Protein AF-A0A101V5Q7-F1 (afdb_monomer_lite)

Radius of gyration: 19.57 Å; chains: 1; bounding box: 33×31×61 Å

Foldseek 3Di:
DDWDWAADDDDPVLVVQCVVCVVVVPCVRPSNVVVVVVRVVVLVVVVVVQVVQQWDWDDDPDPVSPSITITPDHHPVVVVVVVVVVVVVVVVPD

Organism: NCBI:txid909626

Sequence (94 aa):
MGGVYVDWQPAPVLRVAVIRATWRQDPQDPAMRHGGAVRDAMMRAIRDILMAGGFEMGESPNDLAAGALYVVRPPEEWLLERLDLDSLRAAGAR

Structure (mmCIF, N/CA/C/O backbone):
data_AF-A0A101V5Q7-F1
#
_entry.id   AF-A0A101V5Q7-F1
#
loop_
_atom_site.group_PDB
_atom_site.id
_atom_site.type_symbol
_atom_site.label_atom_id
_atom_site.label_alt_id
_atom_site.label_comp_id
_atom_site.label_asym_id
_atom_site.label_entity_id
_atom_site.label_seq_id
_atom_site.pdbx_PDB_ins_code
_atom_site.Cartn_x
_atom_site.Cartn_y
_atom_site.Cartn_z
_atom_site.occupancy
_atom_site.B_iso_or_equiv
_atom_site.auth_seq_id
_atom_site.auth_comp_id
_atom_site.auth_asym_id
_atom_site.auth_atom_id
_atom_site.pdbx_PDB_model_num
ATOM 1 N N . MET A 1 1 ? 18.205 10.340 -6.161 1.00 50.28 1 MET A N 1
ATOM 2 C CA . MET A 1 1 ? 17.411 9.112 -6.370 1.00 50.28 1 MET A CA 1
ATOM 3 C C . MET A 1 1 ? 15.957 9.467 -6.122 1.00 50.28 1 MET A C 1
ATOM 5 O O . MET A 1 1 ? 15.671 10.015 -5.068 1.00 50.28 1 MET A O 1
ATOM 9 N N . GLY A 1 2 ? 15.090 9.291 -7.119 1.00 69.19 2 GLY A N 1
ATOM 10 C CA . GLY A 1 2 ? 13.647 9.510 -6.988 1.00 69.19 2 GLY A CA 1
ATOM 11 C C . GLY A 1 2 ? 12.941 8.160 -6.940 1.00 69.19 2 GLY A C 1
ATOM 12 O O . GLY A 1 2 ? 13.383 7.233 -7.609 1.00 69.19 2 GLY A O 1
ATOM 13 N N . GLY A 1 3 ? 11.881 8.055 -6.149 1.00 72.06 3 GLY A N 1
ATOM 14 C CA . GLY A 1 3 ? 11.063 6.852 -6.038 1.00 72.06 3 GLY A CA 1
ATOM 15 C C . GLY A 1 3 ? 9.640 7.220 -5.643 1.00 72.06 3 GLY A C 1
ATOM 16 O O . GLY A 1 3 ? 9.370 8.367 -5.269 1.00 72.06 3 GLY A O 1
ATOM 17 N N . VAL A 1 4 ? 8.727 6.262 -5.769 1.00 80.75 4 VAL A N 1
ATOM 18 C CA . VAL A 1 4 ? 7.302 6.465 -5.476 1.00 80.75 4 VAL A CA 1
ATOM 19 C C . VAL A 1 4 ? 6.923 5.650 -4.251 1.00 80.75 4 VAL A C 1
ATOM 21 O O . VAL A 1 4 ? 7.260 4.471 -4.146 1.00 80.75 4 VAL A O 1
ATOM 24 N N . TYR A 1 5 ? 6.200 6.295 -3.340 1.00 81.44 5 TYR A N 1
ATOM 25 C CA . TYR A 1 5 ? 5.602 5.645 -2.185 1.00 81.44 5 TYR A CA 1
ATOM 26 C C . TYR A 1 5 ? 4.159 5.286 -2.502 1.00 81.44 5 TYR A C 1
ATOM 28 O O . TYR A 1 5 ? 3.386 6.142 -2.937 1.00 81.44 5 TYR A O 1
ATOM 36 N N . VAL A 1 6 ? 3.801 4.029 -2.267 1.00 80.31 6 VAL A N 1
ATOM 37 C CA . VAL A 1 6 ? 2.422 3.556 -2.379 1.00 80.31 6 VAL A CA 1
ATOM 38 C C . VAL A 1 6 ? 1.930 3.208 -0.987 1.00 80.31 6 VAL A C 1
ATOM 40 O O . VAL A 1 6 ? 2.561 2.428 -0.270 1.00 80.31 6 VAL A O 1
ATOM 43 N N . ASP A 1 7 ? 0.796 3.790 -0.616 1.00 82.44 7 ASP A N 1
ATOM 44 C CA . ASP A 1 7 ? 0.135 3.539 0.656 1.00 82.44 7 ASP A CA 1
ATOM 45 C C . ASP A 1 7 ? -1.346 3.228 0.436 1.00 82.44 7 ASP A C 1
ATOM 47 O O . ASP A 1 7 ? -1.981 3.733 -0.494 1.00 82.44 7 ASP A O 1
ATOM 51 N N . TRP A 1 8 ? -1.887 2.381 1.304 1.00 83.06 8 TRP A N 1
ATOM 52 C CA . TRP A 1 8 ? -3.299 2.034 1.327 1.00 83.06 8 TRP A CA 1
ATOM 53 C C . TRP A 1 8 ? -3.944 2.609 2.581 1.00 83.06 8 TRP A C 1
ATOM 55 O O . TRP A 1 8 ? -3.492 2.382 3.702 1.00 83.06 8 TRP A O 1
ATOM 65 N N . GLN A 1 9 ? -5.049 3.326 2.390 1.00 82.56 9 GLN A N 1
ATOM 66 C CA . GLN A 1 9 ? -5.786 3.952 3.478 1.00 82.56 9 GLN A CA 1
ATOM 67 C C . GLN A 1 9 ? -7.180 3.324 3.603 1.00 82.56 9 GLN A C 1
ATOM 69 O O . GLN A 1 9 ? -7.925 3.284 2.618 1.00 82.56 9 GLN A O 1
ATOM 74 N N . PRO A 1 10 ? -7.575 2.853 4.801 1.00 82.88 10 PRO A N 1
ATOM 75 C CA . PRO A 1 10 ? -8.927 2.368 5.028 1.00 82.88 10 PRO A CA 1
ATOM 76 C C . PRO A 1 10 ? -9.941 3.516 4.948 1.00 82.88 10 PRO A C 1
ATOM 78 O O . PRO A 1 10 ? -9.609 4.690 5.132 1.00 82.88 10 PRO A O 1
ATOM 81 N N . ALA A 1 11 ? -11.215 3.169 4.747 1.00 86.50 11 ALA A N 1
ATOM 82 C CA . ALA A 1 11 ? -12.302 4.143 4.762 1.00 86.50 11 ALA A CA 1
ATOM 83 C C . ALA A 1 11 ? -12.297 4.980 6.064 1.00 86.50 11 ALA A C 1
ATOM 85 O O . ALA A 1 11 ? -12.026 4.432 7.142 1.00 86.50 11 ALA A O 1
ATOM 86 N N . PRO A 1 12 ? -12.665 6.280 6.018 1.00 86.75 12 PRO A N 1
ATOM 87 C CA . PRO A 1 12 ? -12.576 7.172 7.178 1.00 86.75 12 PRO A CA 1
ATOM 88 C C . PRO A 1 12 ? -13.268 6.640 8.438 1.00 86.75 12 PRO A C 1
ATOM 90 O O . PRO A 1 12 ? -12.747 6.795 9.540 1.00 86.75 12 PRO A O 1
ATOM 93 N N . VAL A 1 13 ? -14.410 5.965 8.280 1.00 86.44 13 VAL A N 1
ATOM 94 C CA . VAL A 1 13 ? -15.176 5.381 9.393 1.00 86.44 13 VAL A CA 1
ATOM 95 C C . VAL A 1 13 ? -14.401 4.289 10.137 1.00 86.44 13 VAL A C 1
ATOM 97 O O . VAL A 1 13 ? -14.424 4.252 11.366 1.00 86.44 13 VAL A O 1
ATOM 100 N N . LEU A 1 14 ? -13.650 3.453 9.415 1.00 83.94 14 LEU A N 1
ATOM 101 C CA . LEU A 1 14 ? -12.808 2.409 10.003 1.00 83.94 14 LEU A CA 1
ATOM 102 C C . LEU A 1 14 ? -11.598 3.026 10.702 1.00 83.94 14 LEU A C 1
ATOM 104 O O . LEU A 1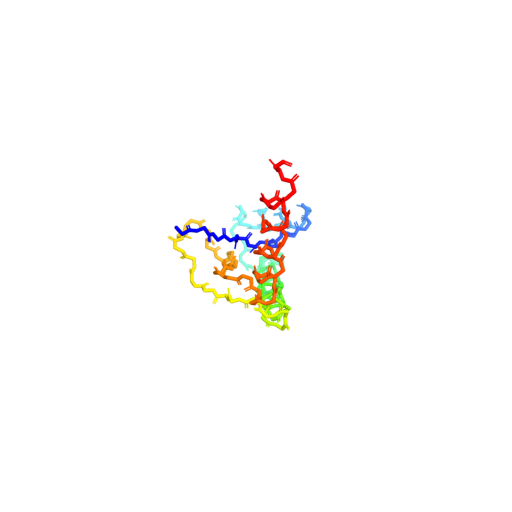 14 ? -11.243 2.619 11.807 1.00 83.94 14 LEU A O 1
ATOM 108 N N . ARG A 1 15 ? -11.014 4.072 10.107 1.00 85.56 15 ARG A N 1
ATOM 109 C CA . ARG A 1 15 ? -9.915 4.820 10.727 1.00 85.56 15 ARG A CA 1
ATOM 110 C C . ARG A 1 15 ? -10.344 5.449 12.054 1.00 85.56 15 ARG A C 1
ATOM 112 O O . ARG A 1 15 ? -9.620 5.357 13.039 1.00 85.56 15 ARG A O 1
ATOM 119 N N . VAL A 1 16 ? -11.538 6.041 12.106 1.00 89.00 16 VAL A N 1
ATOM 120 C CA . VAL A 1 16 ? -12.106 6.601 13.344 1.00 89.00 16 VAL A CA 1
ATOM 121 C C . VAL A 1 16 ? -12.343 5.516 14.397 1.00 89.00 16 VAL A C 1
ATOM 123 O O . VAL A 1 16 ? -12.087 5.769 15.573 1.00 89.00 16 VAL A O 1
ATOM 126 N N . ALA A 1 17 ? -12.791 4.319 14.006 1.00 87.12 17 ALA A N 1
ATOM 127 C CA . ALA A 1 17 ? -12.974 3.203 14.934 1.00 87.12 17 ALA A CA 1
ATOM 128 C C . ALA A 1 17 ? -11.645 2.769 15.581 1.00 87.12 17 ALA A C 1
ATOM 130 O O . ALA A 1 17 ? -11.559 2.717 16.807 1.00 87.12 17 ALA A O 1
ATOM 131 N N . VAL A 1 18 ? -10.589 2.580 14.781 1.00 86.00 18 VAL A N 1
ATOM 132 C CA . VAL A 1 18 ? -9.237 2.248 15.277 1.00 86.00 18 VAL A CA 1
ATOM 133 C C . VAL A 1 18 ? -8.695 3.336 16.203 1.00 86.00 18 VAL A C 1
ATOM 135 O O . VAL A 1 18 ? -8.164 3.035 17.273 1.00 86.00 18 VAL A O 1
ATOM 138 N N . ILE A 1 19 ? -8.863 4.608 15.819 1.00 88.38 19 ILE A N 1
ATOM 139 C CA . ILE A 1 19 ? -8.464 5.746 16.651 1.00 88.38 19 ILE A CA 1
ATOM 140 C C . ILE A 1 19 ? -9.187 5.656 17.997 1.00 88.38 19 ILE A C 1
ATOM 142 O O . ILE A 1 19 ? -8.532 5.613 19.033 1.00 88.38 19 ILE A O 1
ATOM 146 N N . ARG A 1 20 ? -10.520 5.558 18.010 1.00 90.25 20 ARG A N 1
ATOM 147 C CA . ARG A 1 20 ? -11.306 5.487 19.254 1.00 90.25 20 ARG A CA 1
ATOM 148 C C . ARG A 1 20 ? -10.881 4.330 20.158 1.00 90.25 20 ARG A C 1
ATOM 150 O O . ARG A 1 20 ? -10.768 4.542 21.361 1.00 90.25 20 ARG A O 1
ATOM 157 N N . ALA A 1 21 ? -10.628 3.154 19.594 1.00 88.06 21 ALA A N 1
ATOM 158 C CA . ALA A 1 21 ? -10.125 2.002 20.337 1.00 88.06 21 ALA A CA 1
ATOM 159 C C . ALA A 1 21 ? -8.750 2.275 20.970 1.00 88.06 21 ALA A C 1
ATOM 161 O O . ALA A 1 21 ? -8.537 2.003 22.151 1.00 88.06 21 ALA A O 1
ATOM 162 N N . THR A 1 22 ? -7.857 2.929 20.221 1.00 87.19 22 THR A N 1
ATOM 163 C CA . THR A 1 22 ? -6.535 3.351 20.708 1.00 87.19 22 THR A CA 1
ATOM 164 C C . THR A 1 22 ? -6.653 4.343 21.868 1.00 87.19 22 THR A C 1
ATOM 166 O O . THR A 1 22 ? -6.000 4.167 22.893 1.00 87.19 22 THR A O 1
ATOM 169 N N . TRP A 1 23 ? -7.526 5.353 21.753 1.00 92.19 23 TRP A N 1
ATOM 170 C CA . TRP A 1 23 ? -7.788 6.317 22.835 1.00 92.19 23 TRP A CA 1
ATOM 171 C C . TRP A 1 23 ? -8.349 5.653 24.096 1.00 92.19 23 TRP A C 1
ATOM 173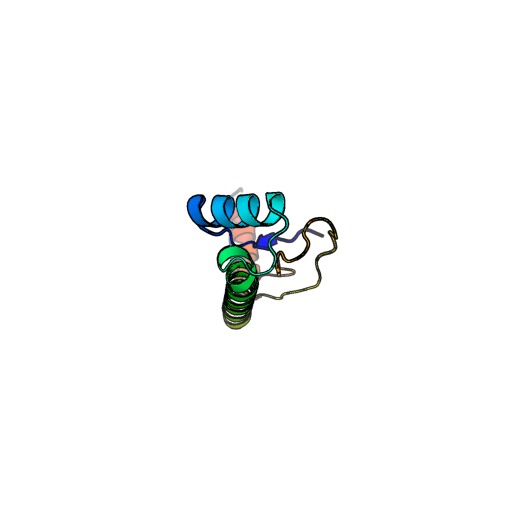 O O . TRP A 1 23 ? -8.078 6.111 25.201 1.00 92.19 23 TRP A O 1
ATOM 183 N N . ARG A 1 24 ? -9.125 4.577 23.937 1.00 92.12 24 ARG A N 1
ATOM 184 C CA . ARG A 1 24 ? -9.670 3.782 25.047 1.00 92.12 24 ARG A CA 1
ATOM 185 C C . ARG A 1 24 ? -8.672 2.783 25.628 1.00 92.12 24 ARG A C 1
ATOM 187 O O . ARG A 1 24 ? -9.001 2.148 26.623 1.00 92.12 24 ARG A O 1
ATOM 194 N N . GLN A 1 25 ? -7.488 2.651 25.025 1.00 88.50 25 GLN A N 1
ATOM 195 C CA . GLN A 1 25 ? -6.483 1.649 25.377 1.00 88.50 25 GLN A CA 1
ATOM 196 C C . GLN A 1 25 ? -7.064 0.228 25.425 1.00 88.50 25 GLN A C 1
ATOM 198 O O . GLN A 1 25 ? -6.687 -0.567 26.283 1.00 88.50 25 GLN A O 1
ATOM 203 N N . ASP A 1 26 ? -7.983 -0.088 24.507 1.00 88.19 26 ASP A N 1
ATOM 204 C CA . ASP A 1 26 ? -8.609 -1.407 24.416 1.00 88.19 26 ASP A CA 1
ATOM 205 C C . ASP A 1 26 ? -7.998 -2.214 23.257 1.00 88.19 26 ASP A C 1
ATOM 207 O O . ASP A 1 26 ? -8.484 -2.148 22.124 1.00 88.19 26 ASP A O 1
ATOM 211 N N . PRO A 1 27 ? -6.924 -2.988 23.501 1.00 80.19 27 PRO A N 1
ATOM 212 C CA . PRO A 1 27 ? -6.264 -3.771 22.461 1.00 80.19 27 PRO A CA 1
ATOM 213 C C . PRO A 1 27 ? -7.117 -4.944 21.954 1.00 80.19 27 PRO A C 1
ATOM 215 O O . PRO A 1 27 ? -6.744 -5.568 20.959 1.00 80.19 27 PRO A O 1
ATOM 218 N N . GLN A 1 28 ? -8.220 -5.278 22.635 1.00 86.19 28 GLN A N 1
ATOM 219 C CA . GLN A 1 28 ? -9.138 -6.335 22.209 1.00 86.19 28 GLN A CA 1
ATOM 220 C C . GLN A 1 28 ? -10.243 -5.814 21.285 1.00 86.19 28 GLN A C 1
ATOM 222 O O . GLN A 1 28 ? -11.007 -6.624 20.752 1.00 86.19 28 GLN A O 1
ATOM 227 N N . ASP A 1 29 ? -10.311 -4.499 21.045 1.00 87.50 29 ASP A N 1
ATOM 228 C CA . ASP A 1 29 ? -11.270 -3.926 20.109 1.00 87.50 29 ASP A CA 1
ATOM 229 C C . ASP A 1 29 ? -11.093 -4.571 18.715 1.00 87.50 29 ASP A C 1
ATOM 231 O O . ASP A 1 29 ? -9.981 -4.584 18.160 1.00 87.50 29 ASP A O 1
ATOM 235 N N . PRO A 1 30 ? -12.170 -5.111 18.113 1.00 84.69 30 PRO A N 1
ATOM 236 C CA . PRO A 1 30 ? -12.109 -5.739 16.798 1.00 84.69 30 PRO A CA 1
ATOM 237 C C . PRO A 1 30 ? -11.505 -4.831 15.723 1.00 84.69 30 PRO A C 1
ATOM 239 O O . PRO A 1 30 ? -10.818 -5.324 14.827 1.00 84.69 30 PRO A O 1
ATOM 242 N N . ALA A 1 31 ? -11.703 -3.512 15.809 1.00 85.12 31 ALA A N 1
ATOM 243 C CA . ALA A 1 31 ? -11.109 -2.562 14.877 1.00 85.12 31 ALA A CA 1
ATOM 244 C C . ALA A 1 31 ? -9.576 -2.558 14.972 1.00 85.12 31 ALA A C 1
ATOM 246 O O . ALA A 1 31 ? -8.914 -2.515 13.936 1.00 85.12 31 ALA A O 1
ATOM 247 N N . MET A 1 32 ? -9.001 -2.666 16.177 1.00 80.50 32 MET A N 1
ATOM 248 C CA . MET A 1 32 ? -7.546 -2.771 16.352 1.00 80.50 32 MET A CA 1
ATOM 249 C C . MET A 1 32 ? -7.015 -4.114 15.852 1.00 80.50 32 MET A C 1
ATOM 251 O O . MET A 1 32 ? -6.065 -4.146 15.067 1.00 80.50 32 MET A O 1
ATOM 255 N N . ARG A 1 33 ? -7.656 -5.220 16.250 1.00 80.00 33 ARG A N 1
ATOM 256 C CA . ARG A 1 33 ? -7.213 -6.572 15.877 1.00 80.00 33 ARG A CA 1
ATOM 257 C C . ARG A 1 33 ? -7.306 -6.825 14.371 1.00 80.00 33 ARG A C 1
ATOM 259 O O . ARG A 1 33 ? -6.376 -7.368 13.777 1.00 80.00 33 ARG A O 1
ATOM 266 N N . HIS A 1 34 ? -8.418 -6.449 13.747 1.00 83.38 34 HIS A N 1
ATOM 267 C CA . HIS A 1 34 ? -8.622 -6.662 12.314 1.00 83.38 34 HIS A CA 1
ATOM 268 C C . HIS A 1 34 ? -7.950 -5.583 11.464 1.00 83.38 34 HIS A C 1
ATOM 270 O O . HIS A 1 34 ? -7.490 -5.892 10.369 1.00 83.38 34 HIS A O 1
ATOM 276 N N . GLY A 1 35 ? -7.835 -4.348 11.961 1.00 82.06 35 GLY A N 1
ATOM 277 C CA . GLY A 1 35 ? -7.229 -3.241 11.219 1.00 82.06 35 GLY A CA 1
ATOM 278 C C . GLY A 1 35 ? -5.782 -3.516 10.810 1.00 82.06 35 GLY A C 1
ATOM 279 O O . GLY A 1 35 ? -5.432 -3.310 9.649 1.00 82.06 35 GLY A O 1
ATOM 280 N N . GLY A 1 36 ? -4.967 -4.048 11.729 1.00 80.19 36 GLY A N 1
ATOM 281 C CA . GLY A 1 36 ? -3.586 -4.445 11.429 1.00 80.19 36 GLY A CA 1
ATOM 282 C C . GLY A 1 36 ? -3.512 -5.561 10.385 1.00 80.19 36 GLY A C 1
ATOM 283 O O . GLY A 1 36 ? -2.853 -5.407 9.362 1.00 80.19 36 GLY A O 1
ATOM 284 N N . ALA A 1 37 ? -4.268 -6.644 10.592 1.00 84.75 37 ALA A N 1
ATOM 285 C CA . ALA A 1 37 ? -4.272 -7.786 9.679 1.00 84.75 37 ALA A CA 1
ATOM 286 C C . ALA A 1 37 ? -4.752 -7.422 8.261 1.00 84.75 37 ALA A C 1
ATOM 288 O O . ALA A 1 37 ? -4.186 -7.895 7.276 1.00 84.75 37 ALA A O 1
ATOM 289 N N . VAL A 1 38 ? -5.774 -6.566 8.147 1.00 87.06 38 VAL A N 1
ATOM 290 C CA . VAL A 1 38 ? -6.280 -6.088 6.851 1.00 87.06 38 VAL A CA 1
ATOM 291 C C . VAL A 1 38 ? -5.244 -5.210 6.161 1.00 87.06 38 VAL A C 1
ATOM 293 O O . VAL A 1 38 ? -4.985 -5.416 4.977 1.00 87.06 38 VAL A O 1
ATOM 296 N N . ARG A 1 39 ? -4.623 -4.266 6.882 1.00 85.31 39 ARG A N 1
ATOM 297 C CA . ARG A 1 39 ? -3.548 -3.436 6.324 1.00 85.31 39 ARG A CA 1
ATOM 298 C C . ARG A 1 39 ? -2.429 -4.313 5.774 1.00 85.31 39 ARG A C 1
ATOM 300 O O . ARG A 1 39 ? -2.048 -4.147 4.621 1.00 85.31 39 ARG A O 1
ATOM 307 N N . ASP A 1 40 ? -1.952 -5.273 6.559 1.00 86.19 40 ASP A N 1
ATOM 308 C CA . ASP A 1 40 ? -0.864 -6.159 6.148 1.00 86.19 40 ASP A CA 1
ATOM 309 C C . ASP A 1 40 ? -1.228 -6.982 4.909 1.00 86.19 40 ASP A C 1
ATOM 311 O O . ASP A 1 40 ? -0.408 -7.121 4.001 1.00 86.19 40 ASP A O 1
ATOM 315 N N . ALA A 1 41 ? -2.456 -7.505 4.841 1.00 90.75 41 ALA A N 1
ATOM 316 C CA . ALA A 1 41 ? -2.939 -8.235 3.673 1.00 90.75 41 ALA A CA 1
ATOM 317 C C . ALA A 1 41 ? -3.006 -7.341 2.423 1.00 90.75 41 ALA A C 1
ATOM 319 O O . ALA A 1 41 ? -2.549 -7.745 1.355 1.00 90.75 41 ALA A O 1
ATOM 320 N N . MET A 1 42 ? -3.511 -6.111 2.562 1.00 91.12 42 MET A N 1
ATOM 321 C CA . MET A 1 42 ? -3.597 -5.150 1.459 1.00 91.12 42 MET A CA 1
ATOM 322 C C . MET A 1 42 ? -2.217 -4.734 0.953 1.00 91.12 42 MET A C 1
ATOM 324 O O . MET A 1 42 ? -1.982 -4.755 -0.253 1.00 91.12 42 MET A O 1
ATOM 328 N N . MET A 1 43 ? -1.278 -4.413 1.848 1.00 90.81 43 MET A N 1
ATOM 329 C CA . MET A 1 43 ? 0.078 -4.035 1.439 1.00 90.81 43 MET A CA 1
ATOM 330 C C . MET A 1 43 ? 0.814 -5.200 0.760 1.00 90.81 43 MET A C 1
ATOM 332 O O . MET A 1 43 ? 1.555 -4.975 -0.195 1.00 90.81 43 MET A O 1
ATOM 336 N N . ARG A 1 44 ? 0.592 -6.450 1.194 1.00 91.94 44 ARG A N 1
ATOM 337 C CA . ARG A 1 44 ? 1.120 -7.637 0.493 1.00 91.94 44 ARG A CA 1
ATOM 338 C C . ARG A 1 44 ? 0.525 -7.771 -0.905 1.00 91.94 44 ARG A C 1
ATOM 340 O O . ARG A 1 44 ? 1.280 -7.866 -1.862 1.00 91.94 44 ARG A O 1
ATOM 347 N N . ALA A 1 45 ? -0.797 -7.676 -1.035 1.00 94.12 45 ALA A N 1
ATOM 348 C CA . ALA A 1 45 ? -1.460 -7.762 -2.334 1.00 94.12 45 ALA A CA 1
ATOM 349 C C . ALA A 1 45 ? -0.978 -6.672 -3.307 1.00 94.12 45 ALA A C 1
ATOM 351 O O . ALA A 1 45 ? -0.693 -6.963 -4.465 1.00 94.12 45 ALA A O 1
ATOM 352 N N . ILE A 1 46 ? -0.829 -5.426 -2.840 1.00 93.38 46 ILE A N 1
ATOM 353 C CA . ILE A 1 46 ? -0.300 -4.326 -3.662 1.00 93.38 46 ILE A CA 1
ATOM 354 C C . ILE A 1 46 ? 1.133 -4.626 -4.109 1.00 93.38 46 ILE A C 1
ATOM 356 O O . ILE A 1 46 ? 1.449 -4.442 -5.283 1.00 93.38 46 ILE A O 1
ATOM 360 N N . ARG A 1 47 ? 1.994 -5.107 -3.203 1.00 93.81 47 ARG A N 1
ATOM 361 C CA . ARG A 1 47 ? 3.364 -5.511 -3.549 1.00 93.81 47 ARG A CA 1
ATOM 362 C C . ARG A 1 47 ? 3.364 -6.586 -4.633 1.00 93.81 47 ARG A C 1
ATOM 364 O O . ARG A 1 47 ? 4.084 -6.429 -5.613 1.00 93.81 47 ARG A O 1
ATOM 371 N N . ASP A 1 48 ? 2.563 -7.633 -4.469 1.00 95.31 48 ASP A N 1
ATOM 372 C CA . ASP A 1 48 ? 2.516 -8.756 -5.407 1.00 95.31 48 ASP A CA 1
ATOM 373 C C . ASP A 1 48 ? 2.028 -8.307 -6.792 1.00 95.31 48 ASP A C 1
ATOM 375 O O . ASP A 1 48 ? 2.608 -8.696 -7.804 1.00 95.31 48 ASP A O 1
ATOM 379 N N . ILE A 1 49 ? 1.023 -7.424 -6.844 1.00 94.00 49 ILE A N 1
ATOM 380 C CA . ILE A 1 49 ? 0.535 -6.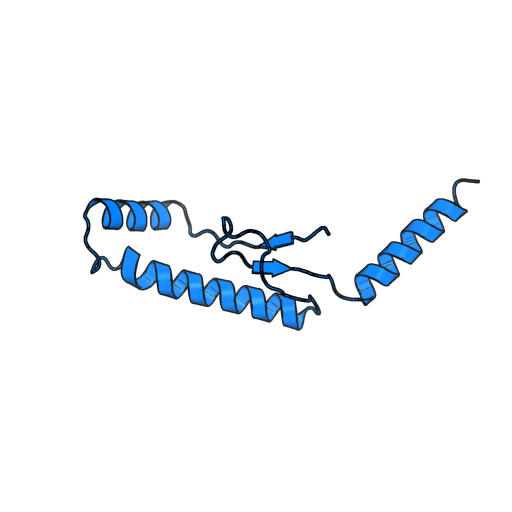816 -8.093 1.00 94.00 49 ILE A CA 1
ATOM 381 C C . ILE A 1 49 ? 1.639 -6.002 -8.775 1.00 94.00 49 ILE A C 1
ATOM 383 O O . ILE A 1 49 ? 1.855 -6.150 -9.977 1.00 94.00 49 ILE A O 1
ATOM 387 N N . LEU A 1 50 ? 2.345 -5.150 -8.025 1.00 93.25 50 LEU A N 1
ATOM 388 C CA . LEU A 1 50 ? 3.427 -4.326 -8.572 1.00 93.25 50 LEU A CA 1
ATOM 389 C C . LEU A 1 50 ? 4.577 -5.197 -9.093 1.00 93.25 50 LEU A C 1
ATOM 391 O O . LEU A 1 50 ? 5.045 -4.991 -10.208 1.00 93.25 50 LEU A O 1
ATOM 395 N N . MET A 1 51 ? 4.988 -6.212 -8.335 1.00 94.00 51 MET A N 1
ATOM 396 C CA . MET A 1 51 ? 6.035 -7.139 -8.767 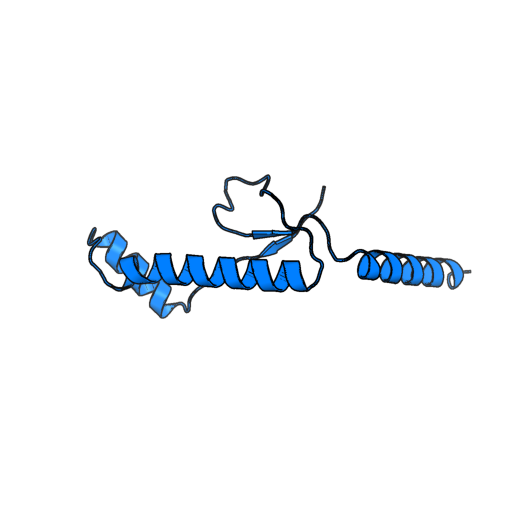1.00 94.00 51 MET A CA 1
ATOM 397 C C . MET A 1 51 ? 5.623 -7.943 -10.005 1.00 94.00 51 MET A C 1
ATOM 399 O O . MET A 1 51 ? 6.421 -8.088 -10.927 1.00 94.00 51 MET A O 1
ATOM 403 N N . ALA A 1 52 ? 4.379 -8.426 -10.064 1.00 93.38 52 ALA A N 1
ATOM 404 C CA . ALA A 1 52 ? 3.849 -9.106 -11.247 1.00 93.38 52 ALA A CA 1
ATOM 405 C C . ALA A 1 52 ? 3.797 -8.181 -12.475 1.00 93.38 52 ALA A C 1
ATOM 407 O O . ALA A 1 52 ? 3.956 -8.643 -13.601 1.00 93.38 52 ALA A O 1
ATOM 408 N N . GLY A 1 53 ? 3.608 -6.879 -12.251 1.00 92.00 53 GLY A N 1
ATOM 409 C CA . GLY A 1 53 ? 3.689 -5.845 -13.277 1.00 92.00 53 GLY A CA 1
ATOM 410 C C . GLY A 1 53 ? 5.110 -5.436 -13.668 1.00 92.00 53 GLY A C 1
ATOM 411 O O . GLY A 1 53 ? 5.235 -4.509 -14.454 1.00 92.00 53 GLY A O 1
ATOM 412 N N . GLY A 1 54 ? 6.158 -6.067 -13.122 1.00 93.25 54 GLY A N 1
ATOM 413 C CA . GLY A 1 54 ? 7.559 -5.788 -13.461 1.00 93.25 54 GLY A CA 1
ATOM 414 C C . GLY A 1 54 ? 8.209 -4.647 -12.670 1.00 93.25 54 GLY A C 1
ATOM 415 O O . GLY A 1 54 ? 9.326 -4.244 -12.984 1.00 93.25 54 GLY A O 1
ATOM 416 N N . PHE A 1 55 ? 7.540 -4.106 -11.647 1.00 93.75 55 PHE A N 1
ATOM 417 C CA . PHE A 1 55 ? 8.117 -3.053 -10.810 1.00 93.75 55 PHE A CA 1
ATOM 418 C C . PHE A 1 55 ? 9.145 -3.614 -9.823 1.00 93.75 55 PHE A C 1
ATOM 420 O O . PHE A 1 55 ? 8.923 -4.635 -9.166 1.00 93.75 55 PHE A O 1
ATOM 427 N N . GLU A 1 56 ? 10.247 -2.885 -9.648 1.00 92.88 56 GLU A N 1
ATOM 428 C CA . GLU A 1 56 ? 11.265 -3.192 -8.647 1.00 92.88 56 GLU A CA 1
ATOM 429 C C . GLU A 1 56 ? 10.894 -2.531 -7.312 1.00 92.88 56 GLU A C 1
ATOM 431 O O . GLU A 1 56 ? 10.827 -1.302 -7.198 1.00 92.88 56 GLU A O 1
ATOM 436 N N . MET A 1 57 ? 10.659 -3.354 -6.291 1.00 91.38 57 MET A N 1
ATOM 437 C CA . MET A 1 57 ? 10.337 -2.914 -4.932 1.00 91.38 57 MET A CA 1
ATOM 438 C C . MET A 1 57 ? 11.593 -2.939 -4.061 1.00 91.38 57 MET A C 1
ATOM 440 O O . MET A 1 57 ? 12.373 -3.885 -4.137 1.00 91.38 57 MET A O 1
ATOM 444 N N . GLY A 1 58 ? 11.760 -1.956 -3.178 1.00 87.50 58 GLY A N 1
ATOM 445 C CA . GLY A 1 58 ? 12.928 -1.872 -2.297 1.00 87.50 58 GLY A CA 1
ATOM 446 C C . GLY A 1 58 ? 12.595 -1.409 -0.889 1.00 87.50 58 GLY A C 1
ATOM 447 O O . GLY A 1 58 ? 11.431 -1.209 -0.530 1.00 87.50 58 GLY A O 1
ATOM 448 N N . GLU A 1 59 ? 13.640 -1.246 -0.085 1.00 82.38 59 GLU A N 1
ATOM 449 C CA . GLU A 1 59 ? 13.530 -0.623 1.229 1.00 82.38 59 GLU A CA 1
ATOM 450 C C . GLU A 1 59 ? 13.374 0.890 1.081 1.00 82.38 59 GLU A C 1
ATOM 452 O O . GLU A 1 59 ? 14.057 1.539 0.286 1.00 82.38 59 GLU A O 1
ATOM 457 N N . SER A 1 60 ? 12.436 1.447 1.845 1.00 79.31 60 SER A N 1
ATOM 458 C CA . SER A 1 60 ? 12.246 2.889 1.927 1.00 79.31 60 SER A CA 1
ATOM 459 C C . SER A 1 60 ? 13.469 3.523 2.596 1.00 79.31 60 SER A C 1
ATOM 461 O O . SER A 1 60 ? 13.786 3.133 3.717 1.00 79.31 60 SER A O 1
ATOM 463 N N . PRO A 1 61 ? 14.106 4.546 1.999 1.00 79.50 61 PRO A N 1
ATOM 464 C CA . PRO A 1 61 ? 15.119 5.341 2.694 1.00 79.50 61 PRO A CA 1
ATOM 465 C C . PRO A 1 61 ? 14.505 6.299 3.733 1.00 79.50 61 PRO A C 1
ATOM 467 O O . PRO A 1 61 ? 15.230 7.024 4.409 1.00 79.50 61 PRO A O 1
ATOM 470 N N . ASN A 1 62 ? 13.172 6.370 3.809 1.00 77.50 62 ASN A N 1
ATOM 471 C CA . ASN A 1 62 ? 12.434 7.223 4.726 1.00 77.50 62 ASN A CA 1
ATOM 472 C C . ASN A 1 62 ? 11.771 6.393 5.833 1.00 77.50 62 ASN A C 1
ATOM 474 O O . ASN A 1 62 ? 10.715 5.788 5.618 1.00 77.50 62 ASN A O 1
ATOM 478 N N . ASP A 1 63 ? 12.351 6.448 7.029 1.00 70.81 63 ASP A N 1
ATOM 479 C CA . ASP A 1 63 ? 11.835 5.773 8.225 1.00 70.81 63 ASP A CA 1
ATOM 480 C C . ASP A 1 63 ? 10.485 6.342 8.698 1.00 70.81 63 ASP A C 1
ATOM 482 O O . ASP A 1 63 ? 9.709 5.652 9.359 1.00 70.81 63 ASP A O 1
ATOM 486 N N . LEU A 1 64 ? 10.149 7.586 8.322 1.00 71.44 64 LEU A N 1
ATOM 487 C CA . LEU A 1 64 ? 8.857 8.206 8.652 1.00 71.44 64 LEU A CA 1
ATOM 488 C C . LEU A 1 64 ? 7.699 7.650 7.810 1.00 71.44 64 LEU A C 1
ATOM 490 O O . LEU A 1 64 ? 6.538 7.858 8.157 1.00 71.44 64 LEU A O 1
ATOM 494 N N . ALA A 1 65 ? 7.989 6.928 6.723 1.00 66.56 65 ALA A N 1
ATOM 495 C CA . ALA A 1 65 ? 6.997 6.264 5.877 1.00 66.56 65 ALA A CA 1
ATOM 496 C C . ALA A 1 65 ? 6.789 4.792 6.288 1.00 66.56 65 ALA A C 1
ATOM 498 O O . ALA A 1 65 ? 6.606 3.917 5.441 1.00 66.56 65 ALA A O 1
ATOM 499 N N . ALA A 1 66 ? 6.846 4.501 7.593 1.00 67.56 66 ALA A N 1
ATOM 500 C CA . ALA A 1 66 ? 6.801 3.145 8.131 1.00 67.56 66 ALA A CA 1
ATOM 501 C C . ALA A 1 66 ? 5.567 2.348 7.647 1.00 67.56 66 ALA A C 1
ATOM 503 O O . ALA A 1 66 ? 4.416 2.597 8.022 1.00 67.56 66 ALA A O 1
ATOM 504 N N . GLY A 1 67 ? 5.833 1.333 6.824 1.00 72.56 67 GLY A N 1
ATOM 505 C CA . GLY A 1 67 ? 4.840 0.432 6.239 1.00 72.56 67 GLY A CA 1
ATOM 506 C C . GLY A 1 67 ? 4.182 0.921 4.945 1.00 72.56 67 GLY A C 1
ATOM 507 O O . GLY A 1 67 ? 3.268 0.252 4.469 1.00 72.56 67 GLY A O 1
ATOM 508 N N . ALA A 1 68 ? 4.650 2.025 4.357 1.00 82.56 68 ALA A N 1
ATOM 509 C CA . ALA A 1 68 ? 4.434 2.304 2.940 1.00 82.56 68 ALA A CA 1
ATOM 510 C C . ALA A 1 68 ? 5.341 1.403 2.083 1.00 82.56 68 ALA A C 1
ATOM 512 O O . ALA A 1 68 ? 6.423 0.991 2.509 1.00 82.56 68 ALA A O 1
ATOM 513 N N . LEU A 1 69 ? 4.911 1.100 0.860 1.00 88.44 69 LEU A N 1
ATOM 514 C CA . LEU A 1 69 ? 5.744 0.404 -0.120 1.00 88.44 69 LEU A CA 1
ATOM 515 C C . LEU A 1 69 ? 6.587 1.411 -0.895 1.00 88.44 69 LEU A C 1
ATOM 517 O O . LEU A 1 69 ? 6.089 2.474 -1.261 1.00 88.44 69 LEU A O 1
ATOM 521 N N . TYR A 1 70 ? 7.835 1.049 -1.187 1.00 91.06 70 TYR A N 1
ATOM 522 C CA . TYR A 1 70 ? 8.749 1.875 -1.966 1.00 91.06 70 TYR A CA 1
ATOM 523 C C . TYR A 1 70 ? 9.079 1.211 -3.303 1.00 91.06 70 TYR A C 1
ATOM 525 O O . TYR A 1 70 ? 9.629 0.106 -3.344 1.00 91.06 70 TYR A O 1
ATOM 533 N N . VAL A 1 71 ? 8.723 1.895 -4.389 1.00 91.56 71 VAL A N 1
ATOM 534 C CA . VAL A 1 71 ? 9.05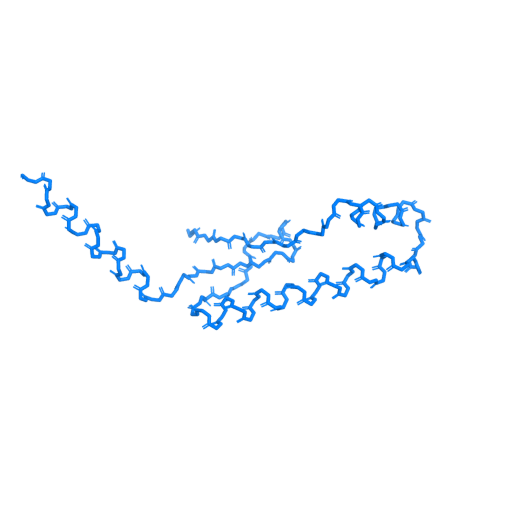7 1.497 -5.759 1.00 91.56 71 VAL A CA 1
ATOM 535 C C . VAL A 1 71 ? 10.379 2.158 -6.138 1.00 91.56 71 VAL A C 1
ATOM 537 O O . VAL A 1 71 ? 10.474 3.388 -6.194 1.00 91.56 71 VAL A O 1
ATOM 540 N N . VAL A 1 72 ? 11.386 1.331 -6.409 1.00 91.06 72 VAL A N 1
ATOM 541 C CA . VAL A 1 72 ? 12.740 1.750 -6.797 1.00 91.06 72 VAL A CA 1
ATOM 542 C C . VAL A 1 72 ? 12.798 2.053 -8.289 1.00 91.06 72 VAL A C 1
ATOM 544 O O . VAL A 1 72 ? 13.422 3.034 -8.698 1.00 91.06 72 VAL A O 1
ATOM 547 N N . ARG A 1 73 ? 12.150 1.215 -9.105 1.00 89.50 73 ARG A N 1
ATOM 548 C CA . ARG A 1 73 ? 12.191 1.319 -10.566 1.00 89.50 73 ARG A CA 1
ATOM 549 C C . ARG A 1 73 ? 10.891 0.814 -11.201 1.00 89.50 73 ARG A C 1
ATOM 551 O O . ARG A 1 73 ? 10.330 -0.167 -10.712 1.00 89.50 73 ARG A O 1
ATOM 558 N N . PRO A 1 74 ? 10.402 1.466 -12.271 1.00 89.19 74 PRO A N 1
ATOM 559 C CA . PRO A 1 74 ? 9.352 0.897 -13.111 1.00 89.19 74 PRO A CA 1
ATOM 560 C C . PRO A 1 74 ? 9.885 -0.274 -13.962 1.00 89.19 74 PRO A C 1
ATOM 562 O O . PRO A 1 74 ? 11.099 -0.492 -13.996 1.00 89.19 74 PRO A O 1
ATOM 565 N N . PRO A 1 75 ? 9.003 -0.984 -14.683 1.00 90.56 75 PRO A N 1
ATOM 566 C CA . PRO A 1 75 ? 9.406 -1.976 -15.678 1.00 90.56 75 PRO A CA 1
ATOM 567 C C . PRO A 1 75 ? 10.345 -1.376 -16.736 1.00 90.56 75 PRO A C 1
ATOM 569 O O . PRO A 1 75 ? 10.238 -0.193 -17.082 1.00 90.56 75 PRO A O 1
ATOM 572 N N . GLU A 1 76 ? 11.288 -2.175 -17.236 1.00 83.88 76 GLU A N 1
ATOM 573 C CA . GLU A 1 76 ? 12.336 -1.717 -18.160 1.00 83.88 76 GLU A CA 1
ATOM 574 C C . GLU A 1 76 ? 11.748 -1.238 -19.494 1.00 83.88 76 GLU A C 1
ATOM 576 O O . GLU A 1 76 ? 12.161 -0.208 -20.034 1.00 83.88 76 GLU A O 1
ATOM 581 N N . GLU A 1 77 ? 10.708 -1.916 -19.970 1.00 82.19 77 GLU A N 1
ATOM 582 C CA . GLU A 1 77 ? 9.950 -1.562 -21.167 1.00 82.19 77 GLU A CA 1
ATOM 583 C C . GLU A 1 77 ? 9.376 -0.136 -21.108 1.00 82.19 77 GLU A C 1
ATOM 585 O O . GLU A 1 77 ? 9.426 0.591 -22.099 1.00 82.19 77 GLU A O 1
ATOM 590 N N . TRP A 1 78 ? 8.931 0.328 -19.935 1.00 82.06 78 TRP A N 1
ATOM 591 C CA . TRP A 1 78 ? 8.375 1.677 -19.769 1.00 82.06 78 TRP A CA 1
ATOM 592 C C . TRP A 1 78 ? 9.459 2.754 -19.809 1.00 82.06 78 TRP A C 1
ATOM 594 O O . TRP A 1 78 ? 9.192 3.897 -20.183 1.00 82.06 78 TRP A O 1
ATOM 604 N N . LEU A 1 79 ? 10.688 2.417 -19.409 1.00 75.38 79 LEU A N 1
ATOM 605 C CA . LEU A 1 79 ? 11.826 3.332 -19.508 1.00 75.38 79 LEU A CA 1
ATOM 606 C C . LEU A 1 79 ? 12.254 3.499 -20.966 1.00 75.38 79 LEU A C 1
ATOM 608 O O . LEU A 1 79 ? 12.522 4.624 -21.392 1.00 75.38 79 LEU A O 1
ATOM 612 N N . LEU A 1 80 ? 12.270 2.403 -21.727 1.00 74.25 80 LEU A N 1
ATOM 613 C CA . LEU A 1 80 ? 12.614 2.405 -23.148 1.00 74.25 80 LEU A CA 1
ATOM 614 C C . LEU A 1 80 ? 11.592 3.193 -23.978 1.00 74.25 80 LEU A C 1
ATOM 616 O O . LEU A 1 80 ? 11.992 4.058 -24.757 1.00 74.25 80 LEU A O 1
ATOM 620 N N . GLU A 1 81 ? 10.292 2.987 -23.748 1.00 75.75 81 GLU A N 1
ATOM 621 C CA . GLU A 1 81 ? 9.228 3.774 -24.395 1.00 75.75 81 GLU A CA 1
ATOM 622 C C . GLU A 1 81 ? 9.352 5.276 -24.098 1.00 75.75 81 GLU A C 1
ATOM 624 O O . GLU A 1 81 ? 9.164 6.118 -24.979 1.00 75.75 81 GLU A O 1
ATOM 629 N N . ARG A 1 82 ? 9.711 5.646 -22.860 1.00 72.31 82 ARG A N 1
ATOM 630 C CA . ARG A 1 82 ? 9.870 7.059 -22.487 1.00 72.31 82 ARG A CA 1
ATOM 631 C C . ARG A 1 82 ? 11.079 7.710 -23.159 1.00 72.31 82 ARG A C 1
ATOM 633 O O . ARG A 1 82 ? 10.983 8.856 -23.593 1.00 72.31 82 ARG A O 1
ATOM 640 N N . LEU A 1 83 ? 12.195 6.984 -23.249 1.00 72.12 83 LEU A N 1
ATOM 641 C CA . LEU A 1 83 ? 13.405 7.443 -23.938 1.00 72.12 83 LEU A CA 1
ATOM 642 C C . LEU A 1 83 ? 13.167 7.629 -25.440 1.00 72.12 83 LEU A C 1
ATOM 644 O O . LEU A 1 83 ? 13.664 8.601 -26.015 1.00 72.12 83 LEU A O 1
ATOM 648 N N . ASP A 1 84 ? 12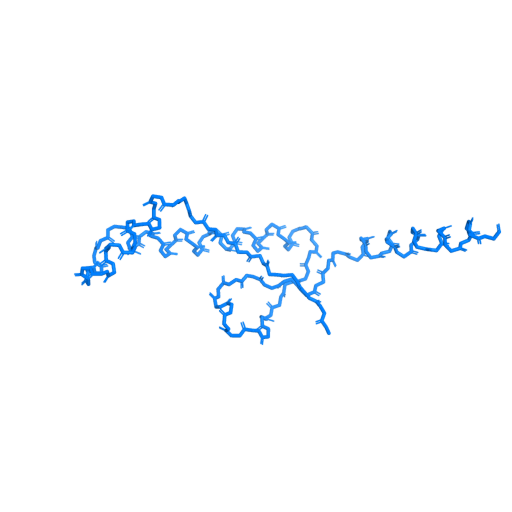.386 6.747 -26.062 1.00 76.19 84 ASP A N 1
ATOM 649 C CA . ASP A 1 84 ? 11.992 6.882 -27.466 1.00 76.19 84 ASP A CA 1
ATOM 650 C C . ASP A 1 84 ? 11.129 8.136 -27.687 1.00 76.19 84 ASP A C 1
ATOM 652 O O . ASP A 1 84 ? 11.450 8.982 -28.524 1.00 76.19 84 ASP A O 1
ATOM 656 N N . LEU A 1 85 ? 10.105 8.350 -26.851 1.00 71.50 85 LEU A N 1
ATOM 657 C CA . LEU A 1 85 ? 9.250 9.543 -26.923 1.00 71.50 85 LEU A CA 1
ATOM 658 C C . LEU A 1 85 ? 10.024 10.858 -26.756 1.00 71.50 85 LEU A C 1
ATOM 660 O O . LEU A 1 85 ? 9.763 11.829 -27.474 1.00 71.50 85 LEU A O 1
ATOM 664 N N . ASP A 1 86 ? 10.968 10.915 -25.819 1.00 83.00 86 ASP A N 1
ATOM 665 C CA . ASP A 1 86 ? 11.793 12.108 -25.613 1.00 83.00 86 ASP A CA 1
ATOM 666 C C . ASP A 1 86 ? 12.773 12.325 -26.782 1.00 83.00 86 ASP A C 1
ATOM 668 O O . ASP A 1 86 ? 12.985 13.466 -27.207 1.00 83.00 86 ASP A O 1
ATOM 672 N N . SER A 1 87 ? 13.290 11.244 -27.377 1.00 75.69 87 SER A N 1
ATOM 673 C CA . SER A 1 87 ? 14.124 11.294 -28.587 1.00 75.69 87 SER A CA 1
ATOM 674 C C . SER A 1 87 ? 13.346 11.815 -29.800 1.00 75.69 87 SER A C 1
ATOM 676 O O . SER A 1 87 ? 13.837 12.683 -30.528 1.00 75.69 87 SER A O 1
ATOM 678 N N . LEU A 1 88 ? 12.101 11.363 -29.983 1.00 67.88 88 LEU A N 1
ATOM 679 C CA . LEU A 1 88 ? 11.194 11.840 -31.033 1.00 67.88 88 LEU A CA 1
ATOM 680 C C . LEU A 1 88 ? 10.850 13.328 -30.862 1.00 67.88 88 LEU A C 1
ATOM 682 O O . LEU A 1 88 ? 10.847 14.083 -31.837 1.00 67.88 88 LEU A O 1
ATOM 686 N N . ARG A 1 89 ? 10.623 13.787 -29.625 1.00 78.44 89 ARG A N 1
ATOM 687 C CA . ARG A 1 89 ? 10.392 15.213 -29.323 1.00 78.44 89 ARG A CA 1
ATOM 688 C C . ARG A 1 89 ? 11.616 16.075 -29.618 1.00 78.44 89 ARG A C 1
ATOM 690 O O . ARG A 1 89 ? 11.470 17.153 -30.190 1.00 78.44 89 ARG A O 1
ATOM 697 N N . ALA A 1 90 ? 12.811 15.604 -29.264 1.00 76.88 90 ALA A N 1
ATOM 698 C CA . ALA A 1 90 ? 14.058 16.309 -29.557 1.00 76.88 90 ALA A CA 1
ATOM 699 C C . ALA A 1 90 ? 14.339 16.391 -31.069 1.00 76.88 90 ALA A C 1
ATOM 701 O O . ALA A 1 90 ? 14.871 17.395 -31.545 1.00 76.88 90 ALA A O 1
ATOM 702 N N . ALA A 1 91 ? 13.954 15.362 -31.830 1.00 76.62 91 ALA A N 1
ATOM 703 C CA . ALA A 1 91 ? 14.096 15.333 -33.284 1.00 76.62 91 ALA A CA 1
ATOM 704 C C . ALA A 1 91 ? 13.100 16.258 -34.011 1.00 76.62 91 ALA A C 1
ATOM 706 O O . ALA A 1 91 ? 13.455 16.834 -35.037 1.00 76.62 91 ALA A O 1
ATOM 707 N N . GLY A 1 92 ? 11.883 16.426 -33.480 1.00 70.38 92 GLY A N 1
ATOM 708 C CA . GLY A 1 92 ? 10.832 17.277 -34.059 1.00 70.38 92 GLY A CA 1
ATOM 709 C C . GLY A 1 92 ? 10.908 18.769 -33.704 1.00 70.38 92 GLY A C 1
ATOM 710 O O . GLY A 1 92 ? 10.124 19.550 -34.229 1.00 70.38 92 GLY A O 1
ATOM 711 N N . ALA A 1 93 ? 11.825 19.179 -32.823 1.00 60.16 93 ALA A N 1
ATOM 712 C CA . ALA A 1 93 ? 12.007 20.573 -32.401 1.00 60.16 93 ALA A CA 1
ATOM 713 C C . ALA A 1 93 ? 13.030 21.361 -33.258 1.00 60.16 93 ALA A C 1
ATOM 715 O O . ALA A 1 93 ? 13.576 22.360 -32.785 1.00 60.16 93 ALA A O 1
ATOM 716 N N . ARG A 1 94 ? 13.319 20.905 -34.486 1.00 52.19 94 ARG A N 1
ATOM 717 C CA . ARG A 1 94 ? 14.198 21.581 -35.460 1.00 52.19 94 ARG A CA 1
ATOM 718 C C . ARG A 1 94 ? 13.409 22.284 -36.553 1.00 52.19 94 ARG A C 1
ATOM 720 O O . ARG A 1 94 ? 12.437 21.676 -37.046 1.00 52.19 94 ARG A O 1
#

Secondary structure (DSSP, 8-state):
---EEE-----HHHHHHHHHHHHTT-TT-HHHHHHHHHHHHHHHHHHHHHHHTTPEEE--S-GGGTT-EEEEE--HHHHHHHHHHHHHHHHHT-

pLDDT: mean 82.97, std 9.0, range [50.28, 95.31]